Protein AF-A0AAV4W407-F1 (afdb_monomer_lite)

Radius of gyration: 29.36 Å; chains: 1; bounding box: 42×42×102 Å

InterPro domains:
  IPR013087 Zinc finger C2H2-type [PS00028] (11-33)
  IPR013087 Zinc finger C2H2-type [PS00028] (36-58)
  IPR013087 Zinc finger C2H2-type [SM00355] (9-33)
  IPR013087 Zinc finger C2H2-type [SM00355] (34-58)
  IPR036236 Zinc finger C2H2 superfamily [SSF57667] (6-52)

Organism: NCBI:txid1538125

Foldseek 3Di:
DDPPVQVFDADPQQRDTDSDPVVNVCCVVPFDWDAQPQPRDIDRDPVVVVVVCVVVVSDDPVRVVVVVVVVVVVDDPPDDPPCPPPPPDDDDDPPPDDD

pLDDT: mean 74.0, std 18.85, range [35.78, 94.94]

Structure (mmCIF, N/CA/C/O backbone):
data_AF-A0AAV4W407-F1
#
_entry.id   AF-A0AAV4W407-F1
#
loop_
_atom_site.group_PDB
_atom_site.id
_atom_site.type_symbol
_atom_site.label_atom_id
_atom_site.label_alt_id
_atom_site.label_comp_id
_atom_site.label_asym_id
_atom_site.label_entity_id
_atom_site.label_seq_id
_atom_site.pdbx_PDB_ins_code
_atom_site.Cartn_x
_atom_site.Cartn_y
_atom_site.Cartn_z
_atom_site.occupancy
_atom_site.B_iso_or_equiv
_atom_site.auth_seq_id
_atom_site.auth_comp_id
_atom_site.auth_asym_id
_atom_site.auth_atom_id
_atom_site.pdbx_PDB_model_num
ATOM 1 N N . MET A 1 1 ? -12.049 -16.302 35.713 1.00 37.94 1 MET A N 1
ATOM 2 C CA . MET A 1 1 ? -11.557 -15.213 34.845 1.00 37.94 1 MET A CA 1
ATOM 3 C C . MET A 1 1 ? -11.960 -15.551 33.420 1.00 37.94 1 MET A C 1
ATOM 5 O O . MET A 1 1 ? -11.229 -16.244 32.730 1.00 37.94 1 MET A O 1
ATOM 9 N N . SER A 1 2 ? -13.178 -15.182 33.027 1.00 46.09 2 SER A N 1
ATOM 10 C CA . SER A 1 2 ? -13.667 -15.362 31.660 1.00 46.09 2 SER A CA 1
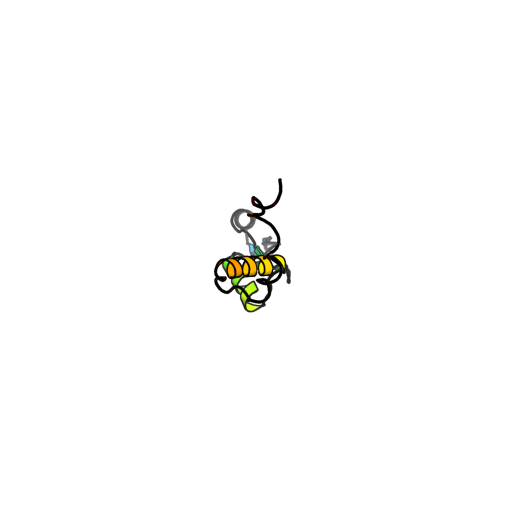ATOM 11 C C . SER A 1 2 ? -13.057 -14.264 30.799 1.00 46.09 2 SER A C 1
ATOM 13 O O . SER A 1 2 ? -13.408 -13.095 30.954 1.00 46.09 2 SER A O 1
ATOM 15 N N . ARG A 1 3 ? -12.110 -14.635 29.936 1.00 51.97 3 ARG A N 1
ATOM 16 C CA . ARG A 1 3 ? -11.708 -13.800 28.808 1.00 51.97 3 ARG A CA 1
ATOM 17 C C . ARG A 1 3 ? -12.962 -13.671 27.951 1.00 51.97 3 ARG A C 1
ATOM 19 O O . ARG A 1 3 ? -13.334 -14.636 27.295 1.00 51.97 3 ARG A O 1
ATOM 26 N N . LEU A 1 4 ? -13.670 -12.548 28.074 1.00 51.31 4 LEU A N 1
ATOM 27 C CA . LEU A 1 4 ? -14.633 -12.161 27.056 1.00 51.31 4 LEU A CA 1
ATOM 28 C C . LEU A 1 4 ? -13.823 -12.194 25.767 1.00 51.31 4 LEU A C 1
ATOM 30 O O . LEU A 1 4 ? -12.807 -11.506 25.661 1.00 51.31 4 LEU A O 1
ATOM 34 N N . GLU A 1 5 ? -14.180 -13.099 24.870 1.00 53.44 5 GLU A N 1
ATOM 35 C CA . GLU A 1 5 ? -13.772 -13.018 23.481 1.00 53.44 5 GLU A CA 1
ATOM 36 C C . GLU A 1 5 ? -14.424 -11.730 22.978 1.00 53.44 5 GLU A C 1
ATOM 38 O O . GLU A 1 5 ? -15.545 -11.731 22.483 1.00 53.44 5 GLU A O 1
ATOM 43 N N . GLU A 1 6 ? -13.787 -10.592 23.276 1.00 56.47 6 GLU A N 1
ATOM 44 C CA . GLU A 1 6 ? -14.042 -9.349 22.575 1.00 56.47 6 GLU A CA 1
ATOM 45 C C . GLU A 1 6 ? -13.846 -9.719 21.114 1.00 56.47 6 GLU A C 1
ATOM 47 O O . GLU A 1 6 ? -12.737 -10.092 20.734 1.00 56.47 6 GLU A O 1
ATOM 52 N N . GLU A 1 7 ? -14.932 -9.738 20.340 1.00 65.44 7 GLU A N 1
ATOM 53 C CA . GLU A 1 7 ? -14.870 -9.909 18.894 1.00 65.44 7 GLU A CA 1
ATOM 54 C C . GLU A 1 7 ? -13.859 -8.883 18.380 1.00 65.44 7 GLU A C 1
ATOM 56 O O . GLU A 1 7 ? -14.132 -7.681 18.342 1.00 65.44 7 GLU A O 1
ATOM 61 N N . GLU A 1 8 ? -12.638 -9.343 18.104 1.00 72.12 8 GLU A N 1
ATOM 62 C CA . GLU A 1 8 ? -11.571 -8.477 17.643 1.00 72.12 8 GLU A CA 1
ATOM 63 C C . GLU A 1 8 ? -12.001 -7.954 16.280 1.00 72.12 8 GLU A C 1
ATOM 65 O O . GLU A 1 8 ? -12.177 -8.703 15.321 1.00 72.12 8 GLU A O 1
ATOM 70 N N . LEU A 1 9 ? -12.217 -6.646 16.197 1.00 85.50 9 LEU A N 1
ATOM 71 C CA . LEU A 1 9 ? -12.651 -6.021 14.963 1.00 85.50 9 LEU A CA 1
ATOM 72 C C . LEU A 1 9 ? -11.417 -5.853 14.089 1.00 85.50 9 LEU A C 1
ATOM 74 O O . LEU A 1 9 ? -10.612 -4.949 14.312 1.00 85.50 9 LEU A O 1
ATOM 78 N N . THR A 1 10 ? -11.236 -6.752 13.128 1.00 87.38 10 THR A N 1
ATOM 79 C CA . THR A 1 10 ? -10.065 -6.770 12.251 1.00 87.38 10 THR A CA 1
ATOM 80 C C . THR A 1 10 ? -10.294 -5.954 10.988 1.00 87.38 10 THR A C 1
ATOM 82 O O . THR A 1 10 ? -11.353 -6.002 10.362 1.00 87.38 10 THR A O 1
ATOM 85 N N . CYS A 1 11 ? -9.274 -5.214 10.563 1.00 86.81 11 CYS A N 1
ATOM 86 C CA . CYS A 1 11 ? -9.275 -4.615 9.237 1.00 86.81 11 CYS A CA 1
ATOM 87 C C . CYS A 1 11 ? -9.065 -5.702 8.176 1.00 86.81 11 CYS A C 1
ATOM 89 O O . CYS A 1 11 ? -8.004 -6.309 8.138 1.00 86.81 11 CYS A O 1
ATOM 91 N N . ASN A 1 12 ? -10.019 -5.892 7.263 1.00 85.38 12 ASN A N 1
ATOM 92 C CA . ASN A 1 12 ? -9.924 -6.902 6.193 1.00 85.38 12 ASN A CA 1
ATOM 93 C C . ASN A 1 12 ? -8.803 -6.642 5.169 1.00 85.38 12 ASN A C 1
ATOM 95 O O . ASN A 1 12 ? -8.590 -7.455 4.280 1.00 85.38 12 ASN A O 1
ATOM 99 N N . VAL A 1 13 ? -8.140 -5.486 5.246 1.00 84.12 13 VAL A N 1
ATOM 100 C CA . VAL A 1 13 ? -7.126 -5.058 4.275 1.00 84.12 13 VAL A CA 1
ATOM 101 C C . VAL A 1 13 ? -5.707 -5.247 4.815 1.00 84.12 13 VAL A C 1
ATOM 103 O O . VAL A 1 13 ? -4.822 -5.643 4.072 1.00 84.12 13 VAL A O 1
ATOM 106 N N . CYS A 1 14 ? -5.473 -4.980 6.103 1.00 82.56 14 CYS A N 1
ATOM 107 C CA . CYS A 1 14 ? -4.148 -5.113 6.729 1.00 82.56 14 CYS A CA 1
ATOM 108 C C . CYS A 1 14 ? -4.147 -5.989 7.987 1.00 82.56 14 CYS A C 1
ATOM 110 O O . CYS A 1 14 ? -3.214 -5.916 8.783 1.00 82.56 14 CYS A O 1
ATOM 112 N N . GLU A 1 15 ? -5.235 -6.729 8.212 1.00 84.19 15 GLU A N 1
ATOM 113 C CA . GLU A 1 15 ? -5.421 -7.740 9.265 1.00 84.19 15 GLU A CA 1
ATOM 114 C C . GLU A 1 15 ? -5.155 -7.250 10.702 1.00 84.19 15 GLU A C 1
ATOM 116 O O . GLU A 1 15 ? -5.012 -8.028 11.638 1.00 84.19 15 GLU A O 1
ATOM 121 N N . THR A 1 16 ? -5.122 -5.933 10.914 1.00 83.38 16 THR A N 1
ATOM 122 C CA . THR A 1 16 ? -4.888 -5.333 12.232 1.00 83.38 16 THR A CA 1
ATOM 123 C C . THR A 1 16 ? -6.150 -5.425 13.087 1.00 83.38 16 THR A C 1
ATOM 125 O O . THR A 1 16 ? -7.219 -5.012 12.626 1.00 83.38 16 THR A O 1
ATOM 128 N N . SER A 1 17 ? -6.029 -5.912 14.325 1.00 88.69 17 SER A N 1
ATOM 129 C CA . SER A 1 17 ? -7.131 -6.027 15.285 1.00 88.69 17 SER A CA 1
ATOM 130 C C . SER A 1 17 ? -7.363 -4.739 16.086 1.00 88.69 17 SER A C 1
ATOM 132 O O . SER A 1 17 ? -6.439 -3.997 16.430 1.00 88.69 17 SER A O 1
ATOM 134 N N . PHE A 1 18 ? -8.634 -4.459 16.384 1.00 86.75 18 PHE A N 1
ATOM 135 C CA . PHE A 1 18 ? -9.070 -3.307 17.168 1.00 86.75 18 PHE A CA 1
ATOM 136 C C . PHE A 1 18 ? -10.119 -3.718 18.208 1.00 86.75 18 PHE A C 1
ATOM 138 O O . PHE A 1 18 ? -11.049 -4.457 17.911 1.00 86.75 18 PHE A O 1
ATOM 145 N N . HIS A 1 19 ? -10.042 -3.127 19.403 1.00 84.44 19 HIS A N 1
ATOM 146 C CA . HIS A 1 19 ? -11.019 -3.330 20.489 1.00 84.44 19 HIS A CA 1
ATOM 147 C C . HIS A 1 19 ? -12.254 -2.407 20.395 1.00 84.44 19 HIS A C 1
ATOM 149 O O . HIS A 1 19 ? -13.013 -2.262 21.348 1.00 84.44 19 HIS A O 1
ATOM 155 N N . SER A 1 20 ? -12.422 -1.659 19.297 1.00 87.00 20 SER A N 1
ATOM 156 C CA . SER A 1 20 ? -13.519 -0.691 19.163 1.00 87.00 20 SER A CA 1
ATOM 157 C C . SER A 1 20 ? -13.861 -0.402 17.706 1.00 87.00 20 SER A C 1
ATOM 159 O O . SER A 1 20 ? -12.973 -0.060 16.921 1.00 87.00 20 SER A O 1
ATOM 161 N N . VAL A 1 21 ? -15.160 -0.425 17.384 1.00 87.94 21 VAL A N 1
ATOM 162 C CA . VAL A 1 21 ? -15.700 -0.105 16.047 1.00 87.94 21 VAL A CA 1
ATOM 163 C C . VAL A 1 21 ? -15.242 1.273 15.589 1.00 87.94 21 VAL A C 1
ATOM 165 O O . VAL A 1 21 ? -14.695 1.413 14.503 1.00 87.94 21 VAL A O 1
ATOM 168 N N . ARG A 1 22 ? -15.344 2.285 16.458 1.00 89.56 22 ARG A N 1
ATOM 169 C CA . ARG A 1 22 ? -14.934 3.658 16.134 1.00 89.56 22 ARG A CA 1
ATOM 170 C C . ARG A 1 22 ? -13.454 3.751 15.750 1.00 89.56 22 ARG A C 1
ATOM 172 O O . ARG A 1 22 ? -13.085 4.575 14.916 1.00 89.56 22 ARG A O 1
ATOM 179 N N . ARG A 1 23 ? -12.592 2.936 16.372 1.00 88.44 23 ARG A N 1
ATOM 180 C CA . ARG A 1 23 ? -11.161 2.893 16.032 1.00 88.44 23 ARG A CA 1
ATOM 181 C C . ARG A 1 23 ? -10.930 2.212 14.687 1.00 88.44 23 ARG A C 1
ATOM 183 O O . ARG A 1 23 ? -10.109 2.711 13.924 1.00 88.44 23 ARG A O 1
ATOM 190 N N . LEU A 1 24 ? -11.663 1.139 14.389 1.00 89.50 24 LEU A N 1
ATOM 191 C CA . LEU A 1 24 ? -11.612 0.479 13.085 1.00 89.50 24 LEU A CA 1
ATOM 192 C C . LEU A 1 24 ? -12.107 1.410 11.964 1.00 89.50 24 LEU A C 1
ATOM 194 O O . LEU A 1 24 ? -11.414 1.579 10.965 1.00 89.50 24 LEU A O 1
ATOM 198 N N . GLU A 1 25 ? -13.246 2.080 12.145 1.00 88.62 25 GLU A N 1
ATOM 199 C CA . GLU A 1 25 ? -13.775 3.050 11.174 1.00 88.62 25 GLU A CA 1
ATOM 200 C C . GLU A 1 25 ? -12.790 4.198 10.941 1.00 88.62 25 GLU A C 1
ATOM 202 O O . GLU A 1 25 ? -12.481 4.555 9.804 1.00 88.62 25 GLU A O 1
ATOM 207 N N . GLN A 1 26 ? -12.230 4.755 12.019 1.00 90.12 26 GLN A N 1
ATOM 208 C CA . GLN A 1 26 ? -11.220 5.800 11.909 1.00 90.12 26 GLN A CA 1
ATOM 209 C C . GLN A 1 26 ? -9.954 5.293 11.203 1.00 90.12 26 GLN A C 1
ATOM 211 O O . GLN A 1 26 ? -9.353 6.038 10.429 1.00 90.12 26 GLN A O 1
ATOM 216 N N . HIS A 1 27 ? -9.538 4.050 11.454 1.00 89.00 27 HIS A N 1
ATOM 217 C CA . HIS A 1 27 ? -8.425 3.426 10.747 1.00 89.00 27 HIS A CA 1
ATOM 218 C C . HIS A 1 27 ? -8.715 3.344 9.246 1.00 89.00 27 HIS A C 1
ATOM 220 O O . HIS A 1 27 ? -7.897 3.812 8.464 1.00 89.00 27 HIS A O 1
ATOM 226 N N . GLN A 1 28 ? -9.882 2.834 8.849 1.00 85.12 28 GLN A N 1
ATOM 227 C CA . GLN A 1 28 ? -10.272 2.705 7.440 1.00 85.12 28 GLN A CA 1
ATOM 228 C C . GLN A 1 28 ? -10.392 4.061 6.730 1.00 85.12 28 GLN A C 1
ATOM 230 O O . GLN A 1 28 ? -10.073 4.168 5.552 1.00 85.12 28 GLN A O 1
ATOM 235 N N . GLN A 1 29 ? -10.816 5.110 7.439 1.00 87.25 29 GLN A N 1
ATOM 236 C CA . GLN A 1 29 ? -10.924 6.459 6.872 1.00 87.25 29 GLN A CA 1
ATOM 237 C C . GLN A 1 29 ? -9.577 7.184 6.761 1.00 87.25 29 GLN A C 1
ATOM 239 O O . GLN A 1 29 ? -9.396 8.012 5.871 1.00 87.25 29 GLN A O 1
ATOM 244 N N . ARG A 1 30 ? -8.645 6.941 7.694 1.00 85.06 30 ARG A N 1
ATOM 245 C CA . ARG A 1 30 ? -7.378 7.693 7.783 1.00 85.06 30 ARG A CA 1
ATOM 246 C C . ARG A 1 30 ? -6.197 6.969 7.156 1.00 85.06 30 ARG A C 1
ATOM 248 O O . ARG A 1 30 ? -5.276 7.637 6.692 1.00 85.06 30 ARG A O 1
ATOM 255 N N . LYS A 1 31 ? -6.178 5.636 7.191 1.00 83.50 31 LYS A N 1
ATOM 256 C CA . LYS A 1 31 ? -5.119 4.843 6.573 1.00 83.50 31 LYS A CA 1
ATOM 257 C C . LYS A 1 31 ? -5.494 4.551 5.132 1.00 83.50 31 LYS A C 1
ATOM 259 O O . LYS A 1 31 ? -6.550 4.001 4.846 1.00 83.50 31 LYS A O 1
ATOM 264 N N . ARG A 1 32 ? -4.583 4.906 4.233 1.00 84.56 32 ARG A N 1
ATOM 265 C CA . ARG A 1 32 ? -4.626 4.472 2.845 1.00 84.56 32 ARG A CA 1
ATOM 266 C C . ARG A 1 32 ? -3.745 3.238 2.728 1.00 84.56 32 ARG A C 1
ATOM 268 O O . ARG A 1 32 ? -2.566 3.300 3.068 1.00 84.56 32 ARG A O 1
ATOM 275 N N . HIS A 1 33 ? -4.328 2.137 2.286 1.00 86.12 33 HIS A N 1
ATOM 276 C CA . HIS A 1 33 ? -3.608 0.893 2.050 1.00 86.12 33 HIS A CA 1
ATOM 277 C C . HIS A 1 33 ? -3.046 0.880 0.631 1.00 86.12 33 HIS A C 1
ATOM 279 O O . HIS A 1 33 ? -3.718 1.291 -0.317 1.00 86.12 33 HIS A O 1
ATOM 285 N N . TYR A 1 34 ? -1.807 0.426 0.500 1.00 90.50 34 TYR A N 1
ATOM 286 C CA . TYR A 1 34 ? -1.093 0.314 -0.764 1.00 90.50 34 TYR A CA 1
ATOM 287 C C . TYR A 1 34 ? -0.812 -1.159 -1.020 1.00 90.50 34 TYR A C 1
ATOM 289 O O . TYR A 1 34 ? -0.225 -1.827 -0.178 1.00 90.50 34 TYR A O 1
ATOM 297 N N . MET A 1 35 ? -1.245 -1.672 -2.163 1.00 89.81 35 MET A N 1
ATOM 298 C CA . MET A 1 35 ? -1.125 -3.087 -2.501 1.00 89.81 35 MET A CA 1
ATOM 299 C C . MET A 1 35 ? -0.084 -3.275 -3.600 1.00 89.81 35 MET A C 1
ATOM 301 O O . MET A 1 35 ? -0.037 -2.500 -4.558 1.00 89.81 35 MET A O 1
ATOM 305 N N . CYS A 1 36 ? 0.742 -4.308 -3.466 1.00 92.25 36 CYS A N 1
ATOM 306 C CA . CYS A 1 36 ? 1.597 -4.760 -4.551 1.00 92.25 36 CYS A CA 1
ATOM 307 C C . CYS A 1 36 ? 0.780 -5.579 -5.551 1.00 92.25 36 CYS A C 1
ATOM 309 O O . CYS A 1 36 ? 0.188 -6.580 -5.174 1.00 92.25 36 CYS A O 1
ATOM 311 N N . SER A 1 37 ? 0.784 -5.196 -6.828 1.00 90.88 37 SER A N 1
ATOM 312 C CA . SER A 1 37 ? 0.012 -5.878 -7.877 1.00 90.88 37 SER A CA 1
ATOM 313 C C . SER A 1 37 ? 0.573 -7.241 -8.299 1.00 90.88 37 SER A C 1
ATOM 315 O O . SER A 1 37 ? -0.031 -7.904 -9.134 1.00 90.88 37 SER A O 1
ATOM 317 N N . ILE A 1 38 ? 1.756 -7.622 -7.804 1.00 93.25 38 ILE A N 1
ATOM 318 C CA . ILE A 1 38 ? 2.440 -8.873 -8.171 1.00 93.25 38 ILE A CA 1
ATOM 319 C C . ILE A 1 38 ? 2.153 -9.988 -7.159 1.00 93.25 38 ILE A C 1
ATOM 321 O O . ILE A 1 38 ? 1.976 -11.139 -7.545 1.00 93.25 38 ILE A O 1
ATOM 325 N N . CYS A 1 39 ? 2.108 -9.658 -5.866 1.00 93.62 39 CYS A N 1
ATOM 326 C CA . CYS A 1 39 ? 1.966 -10.632 -4.778 1.00 93.62 39 CYS A CA 1
ATOM 327 C C . CYS A 1 39 ? 0.849 -10.290 -3.780 1.00 93.62 39 CYS A C 1
ATOM 329 O O . CYS A 1 39 ? 0.815 -10.858 -2.689 1.00 93.62 39 CYS A O 1
ATOM 331 N N . ASP A 1 40 ? 0.000 -9.312 -4.111 1.00 89.94 40 ASP A N 1
ATOM 332 C CA . ASP A 1 40 ? -1.159 -8.841 -3.337 1.00 89.94 40 ASP A CA 1
ATOM 333 C C . ASP A 1 40 ? -0.862 -8.448 -1.881 1.00 89.94 40 ASP A C 1
ATOM 335 O O . ASP A 1 40 ? -1.759 -8.290 -1.053 1.00 89.94 40 ASP A O 1
ATOM 339 N N . THR A 1 41 ? 0.414 -8.238 -1.550 1.00 89.69 41 THR A N 1
ATOM 340 C CA . THR A 1 41 ? 0.820 -7.826 -0.208 1.00 89.69 41 THR A CA 1
ATOM 341 C C . THR A 1 41 ? 0.422 -6.379 0.029 1.00 89.69 41 THR A C 1
ATOM 343 O O . THR A 1 41 ? 0.646 -5.507 -0.818 1.00 89.69 41 THR A O 1
ATOM 346 N N . VAL A 1 42 ? -0.166 -6.130 1.196 1.00 89.69 42 VAL A N 1
ATOM 347 C CA . VAL A 1 42 ? -0.682 -4.823 1.582 1.00 89.69 42 VAL A CA 1
ATOM 348 C C . VAL A 1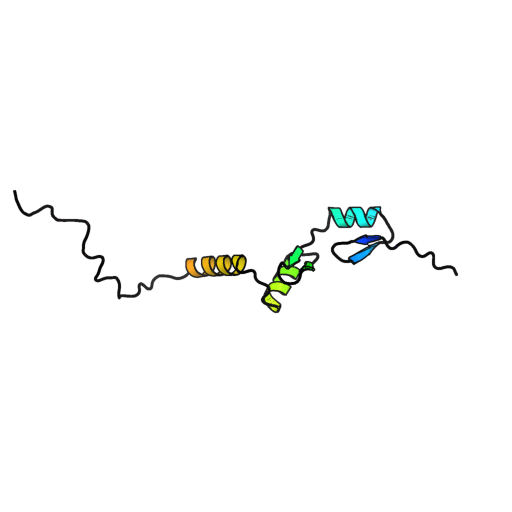 42 ? 0.266 -4.131 2.551 1.00 89.69 42 VAL A C 1
ATOM 350 O O . VAL A 1 42 ? 0.703 -4.697 3.549 1.00 89.69 42 VAL A O 1
ATOM 353 N N . PHE A 1 43 ? 0.520 -2.859 2.274 1.00 89.69 43 PHE A N 1
ATOM 354 C CA . PHE A 1 43 ? 1.360 -1.964 3.049 1.00 89.69 43 PHE A CA 1
ATOM 355 C C . PHE A 1 43 ? 0.538 -0.771 3.535 1.00 89.69 43 PHE A C 1
ATOM 357 O O . PHE A 1 43 ? -0.379 -0.299 2.858 1.00 89.69 43 PHE A O 1
ATOM 364 N N . ASP A 1 44 ? 0.880 -0.242 4.706 1.00 85.25 44 ASP A N 1
ATOM 365 C CA . ASP A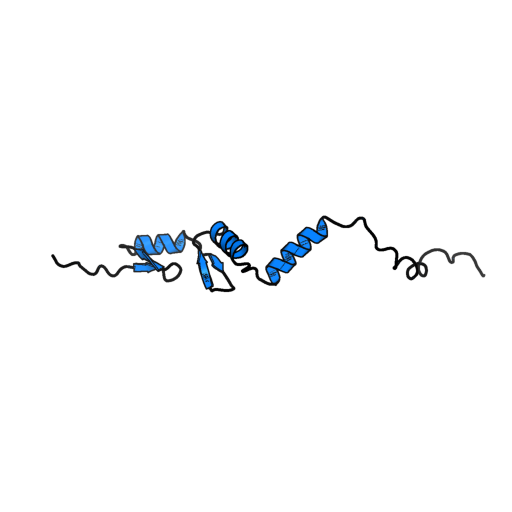 1 44 ? 0.220 0.930 5.286 1.00 85.25 44 ASP A CA 1
ATOM 366 C C . ASP A 1 44 ? 0.899 2.263 4.919 1.00 85.25 44 ASP A C 1
ATOM 368 O O . ASP A 1 44 ? 0.544 3.316 5.452 1.00 85.25 44 ASP A O 1
ATOM 372 N N . GLY A 1 45 ? 1.830 2.228 3.960 1.00 88.69 45 GLY A N 1
ATOM 373 C CA . GLY A 1 45 ? 2.492 3.403 3.407 1.00 88.69 45 GLY A CA 1
ATOM 374 C C . GLY A 1 45 ? 3.116 3.146 2.036 1.00 88.69 45 GLY A C 1
ATOM 375 O O . GLY A 1 45 ? 3.546 2.033 1.734 1.00 88.69 45 GLY A O 1
ATOM 376 N N . LEU A 1 46 ? 3.198 4.205 1.221 1.00 90.94 46 LEU A N 1
ATOM 377 C CA . LEU A 1 46 ? 3.773 4.147 -0.127 1.00 90.94 46 LEU A CA 1
ATOM 378 C C . LEU A 1 46 ? 5.260 3.769 -0.095 1.00 90.94 46 LEU A C 1
ATOM 380 O O . LEU A 1 46 ? 5.672 2.889 -0.835 1.00 90.94 46 LEU A O 1
ATOM 384 N N . MET A 1 47 ? 6.032 4.359 0.822 1.00 92.56 47 MET A N 1
ATOM 385 C CA . MET A 1 47 ? 7.464 4.076 0.988 1.00 92.56 47 MET A CA 1
ATOM 386 C C . MET A 1 47 ? 7.744 2.591 1.274 1.00 92.56 47 MET A C 1
ATOM 388 O O . MET A 1 47 ? 8.717 2.035 0.776 1.00 92.56 47 MET A O 1
ATOM 392 N N . LEU A 1 48 ? 6.884 1.931 2.061 1.00 92.38 48 LEU A N 1
ATOM 393 C CA . LEU A 1 48 ? 7.030 0.501 2.351 1.00 92.38 48 LEU A CA 1
ATOM 394 C C . LEU A 1 48 ? 6.729 -0.356 1.120 1.00 92.38 48 LEU A C 1
ATOM 396 O O . LEU A 1 48 ? 7.445 -1.323 0.869 1.00 92.38 48 LEU A O 1
ATOM 400 N N . LEU A 1 49 ? 5.712 0.019 0.337 1.00 94.25 49 LEU A N 1
ATOM 401 C CA . LEU A 1 49 ? 5.432 -0.627 -0.942 1.00 94.25 49 LEU A CA 1
ATOM 402 C C . LEU A 1 49 ? 6.595 -0.433 -1.926 1.00 94.25 49 LEU A C 1
ATOM 404 O O . LEU A 1 49 ? 7.006 -1.397 -2.559 1.00 94.25 49 LEU A O 1
ATOM 408 N N . GLU A 1 50 ? 7.136 0.778 -2.058 1.00 92.25 50 GLU A N 1
ATOM 409 C CA . GLU A 1 50 ? 8.264 1.062 -2.957 1.00 92.25 50 GLU A CA 1
ATOM 410 C C . GLU A 1 50 ? 9.506 0.255 -2.578 1.00 92.25 50 GLU A C 1
ATOM 412 O O . GLU A 1 50 ? 10.077 -0.412 -3.437 1.00 92.25 50 GLU A O 1
ATOM 417 N N . MET A 1 51 ? 9.861 0.217 -1.291 1.00 94.06 51 MET A N 1
ATOM 418 C CA . MET A 1 51 ? 10.958 -0.615 -0.792 1.00 94.06 51 MET A CA 1
ATOM 419 C C . MET A 1 51 ? 10.711 -2.106 -1.069 1.00 94.06 51 MET A C 1
ATOM 421 O O . MET A 1 51 ? 11.622 -2.835 -1.455 1.00 94.06 51 MET A O 1
ATOM 425 N N . HIS A 1 52 ? 9.478 -2.583 -0.898 1.00 94.62 52 HIS A N 1
ATOM 426 C CA . HIS A 1 52 ? 9.113 -3.955 -1.250 1.00 94.62 52 HIS A CA 1
ATOM 427 C C . HIS A 1 52 ? 9.291 -4.227 -2.752 1.00 94.62 52 HIS A C 1
ATOM 429 O O . HIS A 1 52 ? 9.853 -5.256 -3.122 1.00 94.62 52 HIS A O 1
ATOM 435 N N . LYS A 1 53 ? 8.857 -3.301 -3.616 1.00 93.50 53 LYS A N 1
ATOM 436 C CA . LYS A 1 53 ? 9.035 -3.421 -5.068 1.00 93.50 53 LYS A CA 1
ATOM 437 C C . LYS A 1 53 ? 10.506 -3.428 -5.460 1.00 93.50 53 LYS A C 1
ATOM 439 O O . LYS A 1 53 ? 10.894 -4.218 -6.306 1.00 93.50 53 LYS A O 1
ATOM 444 N N . GLU A 1 54 ? 11.319 -2.589 -4.831 1.00 93.75 54 GLU A N 1
ATOM 445 C CA . GLU A 1 54 ? 12.758 -2.517 -5.079 1.00 93.75 54 GLU A CA 1
ATOM 446 C C . GLU A 1 54 ? 13.493 -3.786 -4.626 1.00 93.75 54 GLU A C 1
ATOM 448 O O . GLU A 1 54 ? 14.305 -4.326 -5.369 1.00 93.75 54 GLU A O 1
ATOM 453 N N . THR A 1 55 ? 13.181 -4.293 -3.431 1.00 94.94 55 THR A N 1
ATOM 454 C CA . THR A 1 55 ? 13.870 -5.459 -2.847 1.00 94.94 55 THR A CA 1
ATOM 455 C C . THR A 1 55 ? 13.476 -6.790 -3.479 1.00 94.94 55 THR A C 1
ATOM 457 O O . THR A 1 55 ? 14.305 -7.697 -3.526 1.00 94.94 55 THR A O 1
ATOM 460 N N . LEU A 1 56 ? 12.231 -6.923 -3.945 1.00 93.75 56 LEU A N 1
ATOM 461 C CA . LEU A 1 56 ? 11.717 -8.151 -4.564 1.00 93.75 56 LEU A CA 1
ATOM 462 C C . LEU A 1 56 ? 11.563 -8.054 -6.084 1.00 93.75 56 LEU A C 1
ATOM 464 O O . LEU A 1 56 ? 11.035 -8.979 -6.693 1.00 93.75 56 LEU A O 1
ATOM 468 N N . ASP A 1 57 ? 11.986 -6.944 -6.688 1.00 91.25 57 ASP A N 1
ATOM 469 C CA . ASP A 1 57 ? 11.795 -6.659 -8.115 1.00 91.25 57 ASP A CA 1
ATOM 470 C C . ASP A 1 57 ? 10.320 -6.777 -8.563 1.00 91.25 57 ASP A C 1
ATOM 472 O O . ASP A 1 57 ? 9.998 -7.156 -9.685 1.00 91.25 57 ASP A O 1
ATOM 476 N N . HIS A 1 58 ? 9.379 -6.437 -7.675 1.00 94.19 58 HIS A N 1
ATOM 477 C CA . HIS A 1 58 ? 7.937 -6.469 -7.952 1.00 94.19 58 HIS A CA 1
ATOM 478 C C . HIS A 1 58 ? 7.460 -5.216 -8.705 1.00 94.19 58 HIS A C 1
ATOM 480 O O . HIS A 1 58 ? 6.442 -4.600 -8.368 1.00 94.19 58 HIS A O 1
ATOM 486 N N . TRP A 1 59 ? 8.206 -4.809 -9.723 1.00 90.75 59 TRP A N 1
ATOM 487 C CA . TRP A 1 59 ? 7.802 -3.729 -10.611 1.00 90.75 59 TRP A CA 1
ATOM 488 C C . TRP A 1 59 ? 6.861 -4.268 -11.679 1.00 90.75 59 TRP A C 1
ATOM 490 O O . TRP A 1 59 ? 7.086 -5.328 -12.256 1.00 90.75 59 TRP A O 1
ATOM 500 N N . SER A 1 60 ? 5.791 -3.531 -11.964 1.00 87.00 60 SER A N 1
ATOM 501 C CA . SER A 1 60 ? 4.970 -3.858 -13.128 1.00 87.00 60 SER A CA 1
ATOM 502 C C . SER A 1 60 ? 5.679 -3.450 -14.424 1.00 87.00 60 SER A C 1
ATOM 504 O O . SER A 1 60 ? 6.410 -2.458 -14.454 1.00 87.00 60 SER A O 1
ATOM 506 N N . ASP A 1 61 ? 5.387 -4.147 -15.525 1.00 83.56 61 ASP A N 1
ATOM 507 C CA . ASP A 1 61 ? 5.877 -3.785 -16.864 1.00 83.56 61 ASP A CA 1
ATOM 508 C C . ASP A 1 61 ? 5.589 -2.319 -17.212 1.00 83.56 61 ASP A C 1
ATOM 510 O O . ASP A 1 61 ? 6.397 -1.644 -17.847 1.00 83.56 61 ASP A O 1
ATOM 514 N N . TYR A 1 62 ? 4.433 -1.806 -16.784 1.00 84.00 62 TYR A N 1
ATOM 515 C CA . TYR A 1 62 ? 4.080 -0.401 -16.956 1.00 84.00 62 TYR A CA 1
ATOM 516 C C . TYR A 1 62 ? 5.053 0.524 -16.209 1.00 84.00 62 TYR A C 1
ATOM 518 O O . TYR A 1 62 ? 5.574 1.469 -16.796 1.00 84.00 62 TYR A O 1
ATOM 526 N N . GLU A 1 63 ? 5.341 0.236 -14.941 1.00 84.62 63 GLU A N 1
ATOM 527 C CA . GLU A 1 63 ? 6.249 1.042 -14.118 1.00 84.62 63 GLU A CA 1
ATOM 528 C C . GLU A 1 63 ? 7.694 0.990 -14.623 1.00 84.62 63 GLU A C 1
ATOM 530 O O . GLU A 1 63 ? 8.370 2.017 -14.643 1.00 84.62 63 GLU A O 1
ATOM 535 N N . LEU A 1 64 ? 8.155 -0.169 -15.100 1.00 83.81 64 LEU A N 1
ATOM 536 C CA . LEU A 1 64 ? 9.483 -0.311 -15.703 1.00 83.81 64 LEU A CA 1
ATOM 537 C C . LEU A 1 64 ? 9.615 0.510 -16.988 1.00 83.81 64 LEU A C 1
ATOM 539 O O . LEU A 1 64 ? 10.630 1.171 -17.205 1.00 83.81 64 LEU A O 1
ATOM 543 N N . ARG A 1 65 ? 8.575 0.522 -17.828 1.00 86.12 65 ARG A N 1
ATOM 544 C CA . ARG A 1 65 ? 8.549 1.342 -19.049 1.00 86.12 65 ARG A CA 1
ATOM 545 C C . ARG A 1 65 ? 8.585 2.832 -18.733 1.00 86.12 65 ARG A C 1
ATOM 547 O O . ARG A 1 65 ? 9.260 3.570 -19.441 1.00 86.12 65 ARG A O 1
ATOM 554 N N . VAL A 1 66 ? 7.893 3.265 -17.678 1.00 82.00 66 VAL A N 1
ATOM 555 C CA . VAL A 1 66 ? 7.939 4.659 -17.214 1.00 82.00 66 VAL A CA 1
ATOM 556 C C . VAL A 1 66 ? 9.339 5.019 -16.715 1.00 82.00 66 VAL A C 1
ATOM 558 O O . VAL A 1 66 ? 9.872 6.033 -17.154 1.00 82.00 66 VAL A O 1
ATOM 561 N N . LYS A 1 67 ? 9.969 4.177 -15.883 1.00 79.12 67 LYS A N 1
ATOM 562 C CA . LYS A 1 67 ? 11.347 4.406 -15.407 1.00 79.12 67 LYS A CA 1
ATOM 563 C C . LYS A 1 67 ? 12.339 4.524 -16.562 1.00 79.12 67 LYS A C 1
ATOM 565 O O . LYS A 1 67 ? 13.092 5.490 -16.633 1.00 79.12 67 LYS A O 1
ATOM 570 N N . LYS A 1 68 ? 12.259 3.600 -17.520 1.00 80.38 68 LYS A N 1
ATOM 571 C CA . LYS A 1 68 ? 13.114 3.602 -18.708 1.00 80.38 68 LYS A CA 1
ATOM 572 C C . LYS A 1 68 ? 12.908 4.847 -19.578 1.00 80.38 68 LYS A C 1
ATOM 574 O O . LYS A 1 68 ? 13.878 5.437 -20.031 1.00 80.38 68 LYS A O 1
ATOM 579 N N . ALA A 1 69 ? 11.664 5.294 -19.762 1.00 79.06 69 ALA A N 1
ATOM 580 C CA . ALA A 1 69 ? 11.372 6.513 -20.518 1.00 79.06 69 ALA A CA 1
ATOM 581 C C . ALA A 1 69 ? 11.901 7.792 -19.838 1.00 79.06 69 ALA A C 1
ATOM 583 O O . ALA A 1 69 ? 12.176 8.776 -20.521 1.00 79.06 69 ALA A O 1
ATOM 584 N N . GLN A 1 70 ? 12.046 7.798 -18.508 1.00 68.75 70 GLN A N 1
ATOM 585 C CA . GLN A 1 70 ? 12.664 8.911 -17.780 1.00 68.75 70 GLN A CA 1
ATOM 586 C C . GLN A 1 70 ? 14.192 8.902 -17.917 1.00 68.75 70 GLN A C 1
ATOM 588 O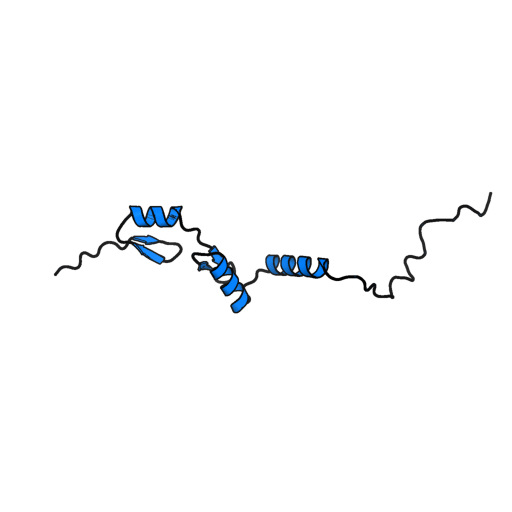 O . GLN A 1 70 ? 14.784 9.964 -18.093 1.00 68.75 70 GLN A O 1
ATOM 593 N N . GLU A 1 71 ? 14.820 7.726 -17.914 1.00 65.12 71 GLU A N 1
ATOM 594 C CA . GLU A 1 71 ? 16.268 7.565 -18.118 1.00 65.12 71 GLU A CA 1
ATOM 595 C C . GLU A 1 71 ? 16.695 7.874 -19.564 1.00 65.12 71 GLU A C 1
ATOM 597 O O . GLU A 1 71 ? 17.706 8.534 -19.787 1.00 65.12 71 GLU A O 1
ATOM 602 N N . GLU A 1 72 ? 15.889 7.488 -20.558 1.00 61.88 72 GLU A N 1
ATOM 603 C CA . GLU A 1 72 ? 16.130 7.800 -21.977 1.00 61.88 72 GLU A CA 1
ATOM 604 C C . GLU A 1 72 ? 15.962 9.298 -22.301 1.00 61.88 72 GLU A C 1
ATOM 606 O O . GLU A 1 72 ? 16.449 9.762 -23.329 1.00 61.88 72 GLU A O 1
ATOM 611 N N . SER A 1 73 ? 15.311 10.079 -21.429 1.00 55.75 73 SER A N 1
ATOM 612 C CA . SER A 1 73 ? 15.150 11.530 -21.615 1.00 55.75 73 SER A CA 1
ATOM 613 C C . SER A 1 73 ? 16.353 12.371 -21.160 1.00 55.75 73 SER A C 1
ATOM 615 O O . SER A 1 73 ? 16.405 13.556 -21.485 1.00 55.75 73 SER A O 1
ATOM 617 N N . ASP A 1 74 ? 17.320 11.771 -20.454 1.00 54.94 74 ASP A N 1
ATOM 618 C CA . ASP A 1 74 ? 18.537 12.439 -19.951 1.00 54.94 74 ASP A CA 1
ATOM 619 C C . ASP A 1 74 ? 19.815 12.021 -20.713 1.00 54.94 74 ASP A C 1
ATOM 621 O O . ASP A 1 74 ? 20.905 12.510 -20.425 1.00 54.94 74 ASP A O 1
ATOM 625 N N . TYR A 1 75 ? 19.715 11.145 -21.727 1.00 52.16 75 TYR A N 1
ATOM 626 C CA . TYR A 1 75 ? 20.886 10.689 -22.485 1.00 52.16 75 TYR A CA 1
ATOM 627 C C . TYR A 1 75 ? 20.616 10.492 -23.983 1.00 52.16 75 TYR A C 1
ATOM 629 O O . TYR A 1 75 ? 20.207 9.415 -24.410 1.00 52.16 75 TYR A O 1
ATOM 637 N N . SER A 1 76 ? 20.934 11.514 -24.793 1.00 50.38 76 SER A N 1
ATOM 638 C CA . SER A 1 76 ? 21.397 11.328 -26.181 1.00 50.38 76 SER A CA 1
ATOM 639 C C . SER A 1 76 ? 21.954 12.622 -26.805 1.00 50.38 76 SER A C 1
ATOM 641 O O . SER A 1 76 ? 21.219 13.381 -27.434 1.00 50.38 76 SER A O 1
ATOM 643 N N . GLU A 1 77 ? 23.271 12.819 -26.716 1.00 52.09 77 GLU A N 1
ATOM 644 C CA . GLU A 1 77 ? 24.076 13.388 -27.812 1.00 52.09 77 GLU A CA 1
ATOM 645 C C . GLU A 1 77 ? 25.110 12.339 -28.250 1.00 52.09 77 GLU A C 1
ATOM 647 O O . GLU A 1 77 ? 26.302 12.572 -28.154 1.00 52.09 77 GLU A O 1
ATOM 652 N N . GLU A 1 78 ? 24.684 11.168 -28.723 1.00 50.47 78 GLU A N 1
ATOM 653 C CA . GLU A 1 78 ? 25.534 10.345 -29.596 1.00 50.47 78 GLU A CA 1
ATOM 654 C C . GLU A 1 78 ? 24.644 9.723 -30.679 1.00 50.47 78 GLU A C 1
ATOM 656 O O . GLU A 1 78 ? 23.980 8.709 -30.470 1.00 50.47 78 GLU A O 1
ATOM 661 N N . GLU A 1 79 ? 24.569 10.390 -31.838 1.00 46.31 79 GLU A N 1
ATOM 662 C CA . GLU A 1 79 ? 24.004 9.812 -33.061 1.00 46.31 79 GLU A CA 1
ATOM 663 C C . GLU A 1 79 ? 24.845 8.594 -33.489 1.00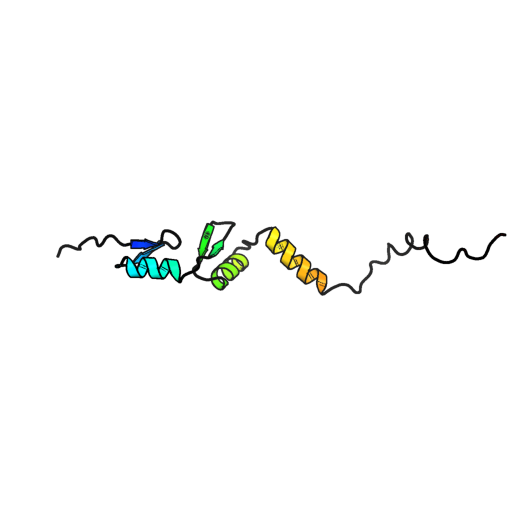 46.31 79 GLU A C 1
ATOM 665 O O . GLU A 1 79 ? 26.046 8.741 -33.732 1.00 46.31 79 GLU A O 1
ATOM 670 N N . PRO A 1 80 ? 24.249 7.407 -33.694 1.00 41.59 80 PRO A N 1
ATOM 671 C CA . PRO A 1 80 ? 24.921 6.329 -34.407 1.00 41.59 80 PRO A CA 1
ATOM 672 C C . PRO A 1 80 ? 25.055 6.696 -35.897 1.00 41.59 80 PRO A C 1
ATOM 674 O O . PRO A 1 80 ? 24.060 6.845 -36.611 1.00 41.59 80 PRO A O 1
ATOM 677 N N . GLU A 1 81 ? 26.295 6.821 -36.379 1.00 53.56 81 GLU A N 1
ATOM 678 C CA . GLU A 1 81 ? 26.680 7.314 -37.717 1.00 53.56 81 GLU A CA 1
ATOM 679 C C . GLU A 1 81 ? 26.250 6.455 -38.933 1.00 53.56 81 GLU A C 1
ATOM 681 O O . GLU A 1 81 ? 26.723 6.680 -40.046 1.00 53.56 81 GLU A O 1
ATOM 686 N N . GLU A 1 82 ? 25.318 5.509 -38.815 1.00 45.34 82 GLU A N 1
ATOM 687 C CA . GLU A 1 82 ? 24.916 4.678 -39.967 1.00 45.34 82 GLU A CA 1
ATOM 688 C C . GLU A 1 82 ? 23.676 5.181 -40.724 1.00 45.34 82 GLU A C 1
ATOM 690 O O . GLU A 1 82 ? 23.431 4.764 -41.857 1.00 45.34 82 GLU A O 1
ATOM 695 N N . HIS A 1 83 ? 22.924 6.148 -40.184 1.00 44.84 83 HIS A N 1
ATOM 696 C CA . HIS A 1 83 ? 21.728 6.684 -40.856 1.00 44.84 83 HIS A CA 1
ATOM 697 C C . HIS A 1 83 ? 21.950 8.003 -41.624 1.00 44.84 83 HIS A C 1
ATOM 699 O O . HIS A 1 83 ? 21.012 8.572 -42.189 1.00 44.84 83 HIS A O 1
ATOM 705 N N . ARG A 1 84 ? 23.204 8.465 -41.739 1.00 47.44 84 ARG A N 1
ATOM 706 C CA . ARG A 1 84 ? 23.568 9.697 -42.469 1.00 47.44 84 ARG A CA 1
ATOM 707 C C . ARG A 1 84 ? 23.564 9.546 -43.997 1.00 47.44 84 ARG A C 1
ATOM 709 O O . ARG A 1 84 ? 23.611 10.542 -44.717 1.00 47.44 84 ARG A O 1
ATOM 716 N N . ILE A 1 85 ? 23.484 8.315 -44.511 1.00 48.06 85 ILE A N 1
ATOM 717 C CA . ILE A 1 85 ? 23.529 8.041 -45.959 1.00 48.06 85 ILE A CA 1
ATOM 718 C C . ILE A 1 85 ? 22.127 8.099 -46.590 1.00 48.06 85 ILE A C 1
ATOM 720 O O . ILE A 1 85 ? 21.977 8.609 -47.701 1.00 48.06 85 ILE A O 1
ATOM 724 N N . TYR A 1 86 ? 21.084 7.650 -45.884 1.00 47.31 86 TYR A N 1
ATOM 725 C CA . TYR A 1 86 ? 19.740 7.519 -46.467 1.00 47.31 86 TYR A CA 1
ATOM 726 C C . TYR A 1 86 ? 18.845 8.760 -46.339 1.00 47.31 86 TYR A C 1
ATOM 728 O O . TYR A 1 86 ? 17.838 8.838 -47.038 1.00 47.31 86 TYR A O 1
ATOM 736 N N . SER A 1 87 ? 19.231 9.769 -45.549 1.00 42.72 87 SER A N 1
ATOM 737 C CA . SER A 1 87 ? 18.471 11.027 -45.409 1.00 42.72 87 SER A CA 1
ATOM 738 C C . SER A 1 87 ? 19.058 12.212 -46.195 1.00 42.72 87 SER A C 1
ATOM 740 O O . SER A 1 87 ? 18.671 13.359 -46.007 1.00 42.72 87 SER A O 1
ATOM 742 N N . ARG A 1 88 ? 19.984 11.970 -47.135 1.00 48.56 88 ARG A N 1
ATOM 743 C CA . ARG A 1 88 ? 20.492 13.011 -48.056 1.00 48.56 88 ARG A CA 1
ATOM 744 C C . ARG A 1 88 ? 19.727 13.049 -49.387 1.00 48.56 88 ARG A C 1
ATOM 746 O O . ARG A 1 88 ? 20.279 13.398 -50.430 1.00 48.56 88 ARG A O 1
ATOM 753 N N . ARG A 1 89 ? 18.449 12.661 -49.359 1.00 51.78 89 ARG A N 1
ATOM 754 C CA . ARG A 1 89 ? 17.497 12.815 -50.466 1.00 51.78 89 ARG A CA 1
ATOM 755 C C . ARG A 1 89 ? 16.102 13.140 -49.933 1.00 51.78 89 ARG A C 1
ATOM 757 O O . ARG A 1 89 ? 15.251 12.264 -49.912 1.00 51.78 89 ARG A O 1
ATOM 764 N N . SER A 1 90 ? 15.872 14.391 -49.540 1.00 53.00 90 SER A N 1
ATOM 765 C CA . SER A 1 90 ? 14.608 15.115 -49.769 1.00 53.00 90 SER A CA 1
ATOM 766 C C . SER A 1 90 ? 14.601 16.429 -48.984 1.00 53.00 90 SER A C 1
ATOM 768 O O . SER A 1 90 ? 14.563 16.395 -47.762 1.00 53.00 90 SER A O 1
ATOM 770 N N . GLY A 1 91 ? 14.548 17.552 -49.705 1.00 53.62 91 GLY A N 1
ATOM 771 C CA . GLY A 1 91 ? 14.389 18.906 -49.157 1.00 53.62 91 GLY A CA 1
ATOM 772 C C . GLY A 1 91 ? 15.733 19.481 -48.712 1.00 53.62 91 GLY A C 1
ATOM 773 O O . GLY A 1 91 ? 16.364 18.943 -47.822 1.00 53.62 91 GLY A O 1
ATOM 774 N N . ASP A 1 92 ? 16.328 20.496 -49.323 1.00 51.09 92 ASP A N 1
ATOM 775 C CA . ASP A 1 92 ? 15.794 21.611 -50.086 1.00 51.09 92 ASP A CA 1
ATOM 776 C C . ASP A 1 92 ? 16.908 22.095 -51.040 1.00 51.09 92 ASP A C 1
ATOM 778 O O . ASP A 1 92 ? 18.072 22.054 -50.662 1.00 51.09 92 ASP A O 1
ATOM 782 N N . GLU A 1 93 ? 16.548 22.526 -52.262 1.00 49.91 93 GLU A N 1
ATOM 783 C CA . GLU A 1 93 ? 17.402 23.062 -53.363 1.00 49.91 93 GLU A CA 1
ATOM 784 C C . GLU A 1 93 ? 17.499 22.224 -54.662 1.00 49.91 93 GLU A C 1
ATOM 786 O O . GLU A 1 93 ? 18.573 21.938 -55.183 1.00 49.91 93 GLU A O 1
ATOM 791 N N . LEU A 1 94 ? 16.357 21.969 -55.315 1.00 47.66 94 LEU A N 1
ATOM 792 C CA . LEU A 1 94 ? 16.301 21.929 -56.791 1.00 47.66 94 LEU A CA 1
ATOM 793 C C . LEU A 1 94 ? 15.541 23.143 -57.355 1.00 47.66 94 LEU A C 1
ATOM 795 O O . LEU A 1 94 ? 14.792 23.050 -58.321 1.00 47.66 94 LEU A O 1
ATOM 799 N N . ARG A 1 95 ? 15.787 24.332 -56.791 1.00 55.72 95 ARG A N 1
ATOM 800 C CA . ARG A 1 95 ? 15.662 25.590 -57.542 1.00 55.72 95 ARG A CA 1
ATOM 801 C C . ARG A 1 95 ? 17.000 25.870 -58.218 1.00 55.72 95 ARG A C 1
ATOM 803 O O . ARG A 1 95 ? 17.741 26.707 -57.715 1.00 55.72 95 ARG A O 1
ATOM 810 N N . ARG A 1 96 ? 17.311 25.187 -59.332 1.00 55.59 96 ARG A N 1
ATOM 811 C CA . ARG A 1 96 ? 18.191 25.765 -60.377 1.00 55.59 96 ARG A CA 1
ATOM 812 C C . ARG A 1 96 ? 18.397 25.022 -61.698 1.00 55.59 96 ARG A C 1
ATOM 814 O O . ARG A 1 96 ? 19.289 25.448 -62.421 1.00 55.59 96 ARG A O 1
ATOM 821 N N . LEU A 1 97 ? 17.614 24.020 -62.103 1.00 42.12 97 LEU A N 1
ATOM 822 C CA . LEU A 1 97 ? 17.774 23.492 -63.469 1.00 42.12 97 LEU A CA 1
ATOM 823 C C . LEU A 1 97 ? 16.441 23.224 -64.191 1.00 42.12 97 LEU A C 1
ATOM 825 O O . LEU A 1 97 ? 15.808 22.201 -63.956 1.00 42.12 97 LEU A O 1
ATOM 829 N N . LEU A 1 98 ? 16.15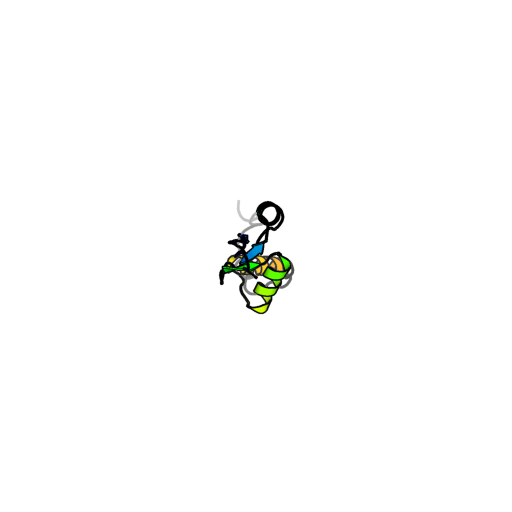7 24.144 -65.135 1.00 35.78 98 LEU A N 1
ATOM 830 C CA . LEU A 1 98 ? 15.349 24.050 -66.370 1.00 35.78 98 LEU A CA 1
ATOM 831 C C . LEU A 1 98 ? 13.821 24.155 -66.165 1.00 35.78 98 LEU A C 1
ATOM 833 O O . LEU A 1 98 ? 13.192 23.200 -65.728 1.00 35.78 98 LEU A O 1
ATOM 837 N N . LEU A 1 99 ? 13.148 25.282 -66.442 1.00 40.47 99 LEU A N 1
ATOM 838 C CA . LEU A 1 99 ? 13.258 26.218 -67.580 1.00 40.47 99 LEU A CA 1
ATOM 839 C C . LEU A 1 99 ? 13.506 27.677 -67.168 1.00 40.47 99 LEU A C 1
ATOM 841 O O . LEU A 1 99 ? 12.826 28.149 -66.229 1.00 40.47 99 LEU A O 1
#

Sequence (99 aa):
MSRLEEEELTCNVCETSFHSVRRLEQHQQRKRHYMCSICDTVFDGLMLLEMHKETLDHWSDYELRVKKAQEESDYSEEEPEEHRIYSRRSGDELRRLLL

Secondary structure (DSSP, 8-state):
--------EE-TTT--EES-HHHHHHHHHHPPPEE-TTT--EESSHHHHHHHHHHHT---HHHHHHHHHHHTTS------TTSTTTTSSSSS---SS--